Protein AF-A0A136KNV4-F1 (afdb_monomer)

Secondary structure (DSSP, 8-state):
--HHHHHHHS--SEE---IIIIIEEEE--TTTTTGGGHHHHHHH-HHHHHHHHTTSS-HHHHHHHHHHH-THHHHHHHHHHHHHHTT--EEEE-HHHHHHHHHHTTTSEEP---

Solvent-accessible surface area (backbone atoms only — not comparable to full-atom values): 6870 Å² total; per-residue (Å²): 133,54,73,68,63,47,42,72,79,52,78,66,66,65,52,82,69,52,58,68,77,54,40,28,38,73,46,60,70,68,88,54,65,55,67,90,48,41,71,64,48,46,71,76,44,48,65,58,54,48,36,41,76,71,64,76,42,53,72,67,57,44,52,50,58,49,28,74,77,37,69,71,45,49,59,51,49,51,56,49,49,54,57,57,58,69,58,55,80,50,64,50,68,34,58,69,54,49,50,48,48,70,75,40,54,88,79,36,49,70,65,79,89,128

Sequence (114 aa):
MNLEEYLQLHRKKFLIFDLDKTIVRLKLPWGEYLAPIEDTLNKIDPHILAARKQHFISLSEMQNKYCEKDATLVDFFKSYNNTFESQLQHYDVNTTILDFIKKRRNSYYFAVDI

pLDDT: mean 87.2, std 10.09, range [38.59, 97.44]

Radius of gyration: 19.71 Å; Cα contacts (8 Å, |Δi|>4): 80; chains: 1; bounding box: 40×28×50 Å

Structure (mmCIF, N/CA/C/O backbone):
data_AF-A0A136KNV4-F1
#
_entry.id   AF-A0A136KNV4-F1
#
loop_
_atom_site.group_PDB
_atom_site.id
_atom_site.type_symbol
_atom_site.label_atom_id
_atom_site.label_alt_id
_atom_site.label_comp_id
_atom_site.label_asym_id
_atom_site.label_entity_id
_atom_site.label_seq_id
_atom_site.pdbx_PDB_ins_code
_atom_site.Cartn_x
_atom_site.Cartn_y
_atom_site.Cartn_z
_atom_site.occupancy
_atom_site.B_iso_or_equiv
_atom_site.auth_seq_id
_atom_site.auth_comp_id
_atom_site.auth_asym_id
_atom_site.auth_atom_id
_atom_site.pdbx_PDB_model_num
ATOM 1 N N . MET A 1 1 ? -13.144 -17.748 18.211 1.00 70.56 1 MET A N 1
ATOM 2 C CA . MET A 1 1 ? -13.027 -16.852 19.372 1.00 70.56 1 MET A CA 1
ATOM 3 C C . MET A 1 1 ? -13.073 -15.417 18.876 1.00 70.56 1 MET A C 1
ATOM 5 O O . MET A 1 1 ? -12.234 -15.058 18.058 1.00 70.56 1 MET A O 1
ATOM 9 N N . ASN A 1 2 ? -14.073 -14.638 19.279 1.00 82.50 2 ASN A N 1
ATOM 10 C CA . ASN A 1 2 ? -14.176 -13.214 18.952 1.00 82.50 2 ASN A CA 1
ATOM 11 C C . ASN A 1 2 ? -13.411 -12.351 19.981 1.00 82.50 2 ASN A C 1
ATOM 13 O O . ASN A 1 2 ? -12.917 -12.857 20.990 1.00 82.50 2 ASN A O 1
ATOM 17 N N . LEU A 1 3 ? -13.289 -11.046 19.719 1.00 82.50 3 LEU A N 1
ATOM 18 C CA . LEU A 1 3 ? -12.551 -10.130 20.596 1.00 82.50 3 LEU A CA 1
ATOM 19 C C . LEU A 1 3 ? -13.115 -10.103 22.028 1.00 82.50 3 LEU A C 1
ATOM 21 O O . LEU A 1 3 ? -12.353 -10.034 22.987 1.00 82.50 3 LEU A O 1
ATOM 25 N N . GLU A 1 4 ? -14.436 -10.178 22.184 1.00 82.25 4 GLU A N 1
ATOM 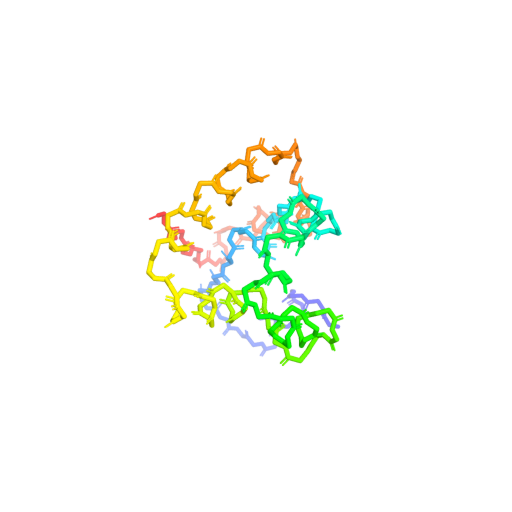26 C CA . GLU A 1 4 ? -15.089 -10.125 23.492 1.00 82.25 4 GLU A CA 1
ATOM 27 C C . GLU A 1 4 ? -14.810 -11.393 24.313 1.00 82.25 4 GLU A C 1
ATOM 29 O O . GLU A 1 4 ? -14.418 -11.294 25.475 1.00 82.25 4 GLU A O 1
ATOM 34 N N . GLU A 1 5 ? -14.904 -12.570 23.691 1.00 85.00 5 GLU A N 1
ATOM 35 C CA . GLU A 1 5 ? -14.544 -13.863 24.290 1.00 85.00 5 GLU A CA 1
ATOM 36 C C . GLU A 1 5 ? -13.070 -13.891 24.721 1.00 85.00 5 GLU A C 1
ATOM 38 O O . GLU A 1 5 ? -12.742 -14.337 25.821 1.00 85.00 5 GLU A O 1
ATOM 43 N N . TYR A 1 6 ? -12.172 -13.353 23.891 1.00 86.44 6 TYR A N 1
ATOM 44 C CA . TYR A 1 6 ? -10.750 -13.280 24.220 1.00 86.44 6 TYR A CA 1
ATOM 45 C C . TYR A 1 6 ? -10.476 -12.367 25.424 1.00 86.44 6 TYR A C 1
ATOM 47 O O . TYR A 1 6 ? -9.710 -12.726 26.320 1.00 86.44 6 TYR A O 1
ATOM 55 N N . LEU A 1 7 ? -11.121 -11.198 25.485 1.00 86.12 7 LEU A N 1
ATOM 56 C CA . LEU A 1 7 ? -10.924 -10.229 26.569 1.00 86.12 7 LEU A CA 1
ATOM 57 C C . LEU A 1 7 ? -11.522 -10.680 27.909 1.00 86.12 7 LEU A C 1
ATOM 59 O O . LEU A 1 7 ? -11.077 -10.204 28.958 1.00 86.12 7 LEU A O 1
ATOM 63 N N . GLN A 1 8 ? -12.489 -11.604 27.901 1.00 84.69 8 GLN A N 1
ATOM 64 C CA . GLN A 1 8 ? -12.986 -12.244 29.123 1.00 84.69 8 GLN A CA 1
ATOM 65 C C . GLN A 1 8 ? -11.917 -13.125 29.782 1.00 84.69 8 GLN A C 1
ATOM 67 O O . GLN A 1 8 ? -11.795 -13.116 31.008 1.00 84.69 8 GLN A O 1
ATOM 72 N N . LEU A 1 9 ? -11.118 -13.832 28.976 1.00 88.31 9 LEU A N 1
ATOM 73 C CA . LEU A 1 9 ? -10.027 -14.696 29.438 1.00 88.31 9 LEU A CA 1
ATOM 74 C C . LEU A 1 9 ? -8.732 -13.911 29.699 1.00 88.31 9 LEU A C 1
ATOM 76 O O . LEU A 1 9 ? -7.983 -14.222 30.624 1.00 88.31 9 LEU A O 1
ATOM 80 N N . HIS A 1 10 ? -8.486 -12.857 28.918 1.00 84.94 10 HIS A N 1
ATOM 81 C CA . HIS A 1 10 ? -7.267 -12.053 28.965 1.00 84.94 10 HIS A CA 1
ATOM 82 C C . HIS A 1 10 ? -7.593 -10.576 29.182 1.00 84.94 10 HIS A C 1
ATOM 84 O O . HIS A 1 10 ? -7.575 -9.762 28.256 1.00 84.94 10 HIS A O 1
ATOM 90 N N . ARG A 1 11 ? -7.874 -10.211 30.437 1.00 81.56 11 ARG A N 1
ATOM 91 C CA . ARG A 1 11 ? -8.247 -8.836 30.791 1.00 81.56 11 ARG A CA 1
ATOM 92 C C . ARG A 1 11 ? -7.132 -7.844 30.451 1.00 81.56 11 ARG A C 1
ATOM 94 O O . ARG A 1 11 ? -5.998 -7.967 30.912 1.00 81.56 11 ARG A O 1
ATOM 101 N N . LYS A 1 12 ? -7.486 -6.812 29.687 1.00 81.19 12 LYS A N 1
ATOM 102 C CA . LYS A 1 12 ? -6.630 -5.666 29.356 1.00 81.19 12 LYS A CA 1
ATOM 103 C C . LYS A 1 12 ? -7.341 -4.376 29.751 1.00 81.19 12 LYS A C 1
ATOM 105 O O . LYS A 1 12 ? -8.551 -4.272 29.595 1.00 81.19 12 LYS A O 1
ATOM 110 N N . LYS A 1 13 ? -6.589 -3.398 30.263 1.00 78.75 13 LYS A N 1
ATOM 111 C CA . LYS A 1 13 ? -7.109 -2.058 30.597 1.00 78.75 13 LYS A CA 1
ATOM 112 C C . LYS A 1 13 ? -7.154 -1.130 29.376 1.00 78.75 13 LYS A C 1
ATOM 114 O O . LYS A 1 13 ? -8.040 -0.284 29.285 1.00 78.75 13 LYS A O 1
ATOM 119 N N . PHE A 1 14 ? -6.204 -1.316 28.462 1.00 81.31 14 PHE A N 1
ATOM 120 C CA . PHE A 1 14 ? -6.021 -0.509 27.261 1.00 81.31 14 PHE A CA 1
ATOM 121 C C . PHE A 1 14 ? -6.191 -1.372 26.018 1.00 81.31 14 PHE A C 1
ATOM 123 O O . PHE A 1 14 ? -5.700 -2.504 25.984 1.00 81.31 14 PHE A O 1
ATOM 130 N N . LEU A 1 15 ? -6.865 -0.821 25.014 1.00 83.44 15 LEU A N 1
ATOM 131 C CA . LEU A 1 15 ? -6.997 -1.407 23.685 1.00 83.44 15 LEU A CA 1
ATOM 132 C C . LEU A 1 15 ? -6.526 -0.378 22.658 1.00 83.44 15 LEU A C 1
ATOM 134 O O . LEU A 1 15 ? -6.903 0.791 22.737 1.00 83.44 15 LEU A O 1
ATOM 138 N N . ILE A 1 16 ? -5.697 -0.829 21.721 1.00 82.62 16 ILE A N 1
ATOM 139 C CA . ILE A 1 16 ? -5.141 -0.009 20.645 1.00 82.62 16 ILE A CA 1
ATOM 140 C C . ILE A 1 16 ? -5.668 -0.586 19.337 1.00 82.62 16 ILE A C 1
ATOM 142 O O . ILE A 1 16 ? -5.549 -1.791 19.101 1.00 82.62 16 ILE A O 1
ATOM 146 N N . PHE A 1 17 ? -6.271 0.267 18.517 1.00 82.38 17 PHE A N 1
ATOM 147 C CA . PHE A 1 17 ? -6.786 -0.103 17.207 1.00 82.38 17 PHE A CA 1
ATOM 148 C C . PHE A 1 17 ? -6.167 0.804 16.158 1.00 82.38 17 PHE A C 1
ATOM 150 O O . PHE A 1 17 ? -6.285 2.022 16.251 1.00 82.38 17 PHE A O 1
ATOM 157 N N . ASP A 1 18 ? -5.541 0.196 15.157 1.00 79.31 18 ASP A N 1
ATOM 158 C CA . ASP A 1 18 ? -5.032 0.930 14.006 1.00 79.31 18 ASP A CA 1
ATOM 159 C C . ASP A 1 18 ? -6.212 1.402 13.141 1.00 79.31 18 ASP A C 1
ATOM 161 O O . ASP A 1 18 ? -7.091 0.597 12.804 1.00 79.31 18 ASP A O 1
ATOM 165 N N . LEU A 1 19 ? -6.261 2.690 12.802 1.00 77.00 19 LEU A N 1
ATOM 166 C CA . LEU A 1 19 ? -7.382 3.262 12.061 1.00 77.00 19 LEU A CA 1
ATOM 167 C C . LEU A 1 19 ? -7.492 2.605 10.683 1.00 77.00 19 LEU A C 1
ATOM 169 O O . LEU A 1 19 ? -8.554 2.085 10.357 1.00 77.00 19 LEU A O 1
ATOM 173 N N . ASP A 1 20 ? -6.399 2.569 9.922 1.00 68.81 20 ASP A N 1
ATOM 174 C CA . ASP A 1 20 ? -6.366 2.180 8.504 1.00 68.81 20 ASP A CA 1
ATOM 175 C C . ASP A 1 20 ? -6.307 0.660 8.253 1.00 68.81 20 ASP A C 1
ATOM 177 O O . ASP A 1 20 ? -6.492 0.205 7.118 1.00 68.81 20 ASP A O 1
ATOM 181 N N . LYS A 1 21 ? -6.067 -0.127 9.311 1.00 68.81 21 LYS A N 1
ATOM 182 C CA . LYS A 1 21 ? -6.027 -1.600 9.260 1.00 68.81 21 LYS A CA 1
ATOM 183 C C . LYS A 1 21 ? -7.107 -2.281 10.085 1.00 68.81 21 LYS A C 1
ATOM 185 O O . LYS A 1 21 ? -7.491 -3.403 9.757 1.00 68.81 21 LYS A O 1
ATOM 190 N N . THR A 1 22 ? -7.568 -1.657 11.170 1.00 77.38 22 THR A N 1
ATOM 191 C CA . THR A 1 22 ? -8.464 -2.313 12.137 1.00 77.38 22 THR A CA 1
ATOM 192 C C . THR A 1 22 ? -9.874 -1.743 12.111 1.00 77.38 22 THR A C 1
ATOM 194 O O . THR A 1 22 ? -10.837 -2.511 12.173 1.00 77.38 22 THR A O 1
ATOM 197 N N . ILE A 1 23 ? -10.009 -0.417 12.020 1.00 82.81 23 ILE A N 1
ATOM 198 C CA . 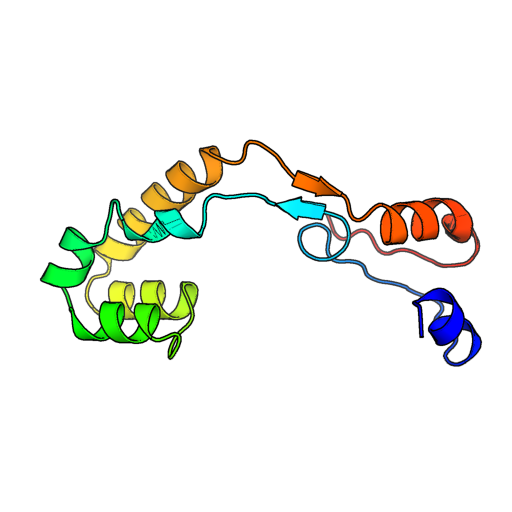ILE A 1 23 ? -11.310 0.269 12.077 1.00 82.81 23 ILE A CA 1
ATOM 199 C C . ILE A 1 23 ? -11.876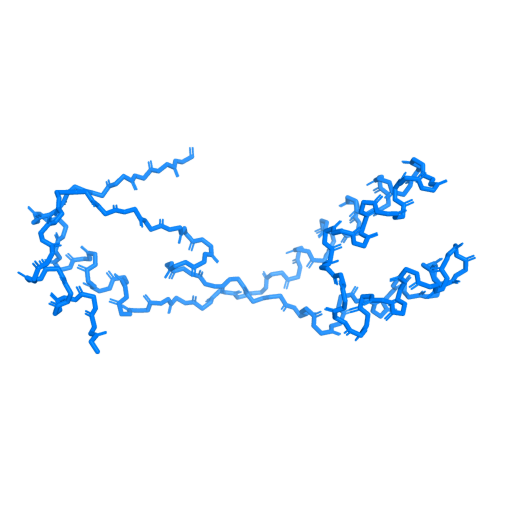 0.484 10.676 1.00 82.81 23 ILE A C 1
ATOM 201 O O . ILE A 1 23 ? -13.056 0.226 10.437 1.00 82.81 23 ILE A O 1
ATOM 205 N N . VAL A 1 24 ? -11.040 0.936 9.749 1.00 85.69 24 VAL A N 1
ATOM 206 C CA . VAL A 1 24 ? -11.376 1.089 8.340 1.00 85.69 24 VAL A CA 1
ATOM 207 C C . VAL A 1 24 ? -10.365 0.336 7.493 1.00 85.69 24 VAL A C 1
ATOM 209 O O . VAL A 1 24 ? -9.244 0.091 7.916 1.00 85.69 24 VAL A O 1
ATOM 212 N N . ARG A 1 25 ? -10.768 -0.038 6.285 1.00 82.56 25 ARG A N 1
ATOM 213 C CA . ARG A 1 25 ? -9.886 -0.545 5.243 1.00 82.56 25 ARG A CA 1
ATOM 214 C C . ARG A 1 25 ? -10.015 0.374 4.045 1.00 82.56 25 ARG A C 1
ATOM 216 O O . ARG A 1 25 ? -11.081 0.457 3.437 1.00 82.56 25 ARG A O 1
ATOM 223 N N . LEU A 1 26 ? -8.928 1.051 3.701 1.00 82.19 26 LEU A N 1
ATOM 224 C CA . LEU A 1 26 ? -8.879 1.894 2.512 1.00 82.19 26 LEU A CA 1
ATOM 225 C C . LEU A 1 26 ? -9.007 1.018 1.256 1.00 82.19 26 LEU A C 1
ATOM 227 O O . LEU A 1 26 ?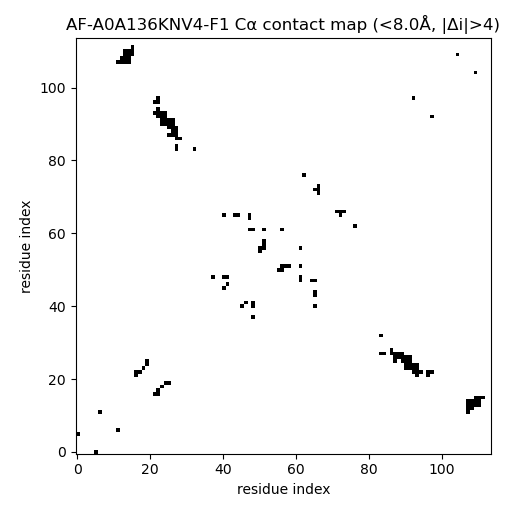 -8.273 0.035 1.095 1.00 82.19 26 LEU A O 1
ATOM 231 N N . LYS A 1 27 ? -9.956 1.349 0.373 1.00 83.12 27 LYS A N 1
ATOM 232 C CA . LYS A 1 27 ? -10.131 0.670 -0.914 1.00 83.12 27 LYS A CA 1
ATOM 233 C C . LYS A 1 27 ? -9.447 1.477 -2.003 1.00 83.12 27 LYS A C 1
ATOM 235 O O . LYS A 1 27 ? -9.991 2.453 -2.510 1.00 83.12 27 LYS A O 1
ATOM 240 N N . LEU A 1 28 ? -8.265 1.009 -2.372 1.00 86.56 28 LEU A N 1
ATOM 241 C CA . LEU A 1 28 ? -7.563 1.435 -3.573 1.00 86.56 28 LEU A CA 1
ATOM 242 C C . LEU A 1 28 ? -7.530 0.278 -4.579 1.00 86.56 28 LEU A C 1
ATOM 244 O O . LEU A 1 28 ? -7.534 -0.890 -4.159 1.00 86.56 28 LEU A O 1
ATOM 248 N N . PRO A 1 29 ? -7.484 0.567 -5.890 1.00 87.81 29 PRO A N 1
ATOM 249 C CA . PRO A 1 29 ? -7.400 -0.444 -6.940 1.00 87.81 29 PRO A CA 1
ATOM 250 C C . PRO A 1 29 ? -5.983 -1.038 -7.009 1.00 87.81 29 PRO A C 1
ATOM 252 O O . PRO A 1 29 ? -5.270 -0.923 -7.999 1.00 87.81 29 PRO A O 1
ATOM 255 N N . TRP A 1 30 ? -5.541 -1.696 -5.933 1.00 86.75 30 TRP A N 1
ATOM 256 C CA . TRP A 1 30 ? -4.181 -2.233 -5.791 1.00 86.75 30 TRP A CA 1
ATOM 257 C C . TRP A 1 30 ? -3.791 -3.233 -6.888 1.00 86.75 30 TRP A C 1
ATOM 259 O O . TRP A 1 30 ? -2.604 -3.401 -7.157 1.00 86.75 30 TRP A O 1
ATOM 269 N N . GLY A 1 31 ? -4.771 -3.882 -7.528 1.00 86.50 31 GLY A N 1
ATOM 270 C CA . GLY A 1 31 ? -4.542 -4.753 -8.684 1.00 86.50 31 GLY A CA 1
ATOM 271 C C . GLY A 1 31 ? -4.049 -4.004 -9.927 1.00 86.50 31 GLY A C 1
ATOM 272 O O . GLY A 1 31 ? -3.336 -4.580 -10.740 1.00 86.50 31 GLY A O 1
ATOM 273 N N . GLU A 1 32 ? -4.364 -2.715 -10.037 1.00 88.75 32 GLU A N 1
ATOM 274 C CA . GLU A 1 32 ? -3.987 -1.851 -11.160 1.00 88.75 32 GLU A CA 1
ATOM 275 C C . GLU A 1 32 ? -2.743 -1.012 -10.851 1.00 88.75 32 GLU A C 1
ATOM 277 O O . GLU A 1 32 ? -2.189 -0.380 -11.743 1.00 88.75 32 GLU A O 1
ATOM 282 N N . TYR A 1 33 ? -2.249 -1.050 -9.608 1.00 92.81 33 TYR A N 1
ATOM 283 C CA . TYR A 1 33 ? -1.146 -0.205 -9.147 1.00 92.81 33 TYR A CA 1
ATOM 284 C C . TYR A 1 33 ? 0.109 -0.301 -10.031 1.00 92.81 33 TYR A C 1
ATOM 286 O O . TYR A 1 33 ? 0.796 0.695 -10.219 1.00 92.81 33 TYR A O 1
ATOM 294 N N . LEU A 1 34 ? 0.461 -1.481 -10.553 1.00 93.94 34 LEU A N 1
ATOM 295 C CA . LEU A 1 34 ? 1.695 -1.637 -11.335 1.00 93.94 34 LEU A CA 1
ATOM 296 C C . LEU A 1 34 ? 1.524 -1.299 -12.818 1.00 93.94 34 LEU A C 1
ATOM 298 O O . LEU A 1 34 ? 2.507 -0.913 -13.443 1.00 93.94 34 LEU A O 1
ATOM 302 N N . ALA A 1 35 ? 0.317 -1.420 -13.377 1.00 93.38 35 ALA A N 1
ATOM 303 C CA . ALA A 1 35 ? 0.110 -1.359 -14.825 1.00 93.38 35 ALA A CA 1
ATOM 304 C C . ALA A 1 35 ? 0.611 -0.047 -15.475 1.00 93.38 35 ALA A C 1
ATOM 306 O O . ALA A 1 35 ? 1.296 -0.134 -16.492 1.00 93.38 35 ALA A O 1
ATOM 307 N N . PRO A 1 36 ? 0.385 1.153 -14.897 1.00 93.50 36 PRO A N 1
ATOM 308 C CA . PRO A 1 36 ? 0.833 2.412 -15.503 1.00 93.50 36 PRO A CA 1
ATOM 309 C C . PRO A 1 36 ? 2.350 2.626 -15.491 1.00 93.50 36 PRO A C 1
ATOM 311 O O . PRO A 1 36 ? 2.866 3.428 -16.264 1.00 93.50 36 PRO A O 1
ATOM 314 N N . ILE A 1 37 ? 3.065 1.953 -14.587 1.00 94.75 37 ILE A N 1
ATOM 315 C CA . ILE A 1 37 ? 4.505 2.158 -14.369 1.00 94.75 37 ILE A CA 1
ATOM 316 C C . ILE A 1 37 ? 5.341 0.953 -14.796 1.00 94.75 37 ILE A C 1
ATOM 318 O O . ILE A 1 37 ? 6.567 1.001 -14.721 1.00 94.75 37 ILE A O 1
ATOM 322 N N . GLU A 1 38 ? 4.694 -0.121 -15.248 1.00 94.94 38 GLU A N 1
ATOM 323 C CA . GLU A 1 38 ? 5.335 -1.403 -15.510 1.00 94.94 38 GLU A CA 1
ATOM 324 C C . GLU A 1 38 ? 6.474 -1.276 -16.521 1.00 94.94 38 GLU A C 1
ATOM 326 O O . GLU A 1 38 ? 7.596 -1.682 -16.228 1.00 94.94 38 GLU A O 1
ATOM 331 N N . ASP A 1 39 ? 6.217 -0.643 -17.666 1.00 94.94 39 ASP A N 1
ATOM 332 C CA . ASP A 1 39 ? 7.210 -0.470 -18.729 1.00 94.94 39 ASP A CA 1
ATOM 333 C C . ASP A 1 39 ? 8.428 0.333 -18.264 1.00 94.94 39 ASP A C 1
ATOM 335 O O . ASP A 1 39 ? 9.562 0.028 -18.638 1.00 94.94 39 ASP A O 1
ATOM 339 N N . THR A 1 40 ? 8.207 1.357 -17.436 1.00 93.44 40 THR A N 1
ATOM 340 C CA . THR A 1 40 ? 9.278 2.179 -16.861 1.00 93.44 40 THR A CA 1
ATOM 341 C C . THR A 1 40 ? 10.151 1.340 -15.935 1.00 93.44 40 THR A C 1
ATOM 343 O O . THR A 1 40 ? 11.371 1.322 -16.085 1.00 93.44 40 THR A O 1
ATOM 346 N N . LEU A 1 41 ? 9.534 0.593 -15.017 1.00 94.88 41 LEU A N 1
ATOM 347 C CA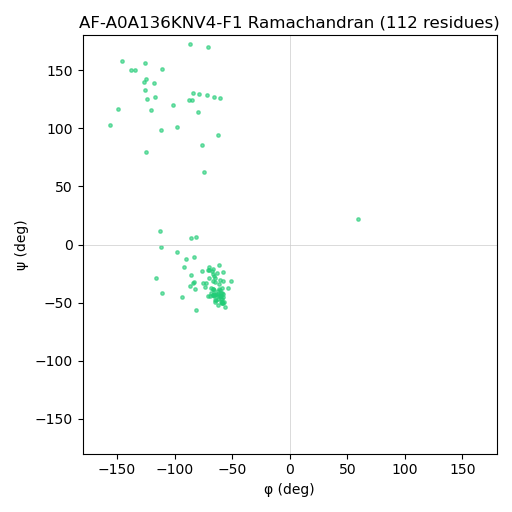 . LEU A 1 41 ? 10.247 -0.251 -14.057 1.00 94.88 41 LEU A CA 1
ATOM 348 C C . LEU A 1 41 ? 10.985 -1.411 -14.738 1.00 94.88 41 LEU A C 1
ATOM 350 O O . LEU A 1 41 ? 12.124 -1.721 -14.384 1.00 94.88 41 LEU A O 1
ATOM 354 N N . ASN A 1 42 ? 10.366 -2.009 -15.756 1.00 95.06 42 ASN A N 1
ATOM 355 C CA . ASN A 1 42 ? 10.929 -3.121 -16.514 1.00 95.06 42 ASN A CA 1
ATOM 356 C C . ASN A 1 42 ? 12.171 -2.709 -17.325 1.00 95.06 42 ASN A C 1
ATOM 358 O O . ASN A 1 42 ? 13.082 -3.515 -17.498 1.00 95.06 42 ASN A O 1
ATOM 362 N N . LYS A 1 43 ? 12.240 -1.451 -17.787 1.00 94.94 43 LYS A N 1
ATOM 363 C CA . LYS A 1 43 ? 13.431 -0.888 -18.454 1.00 94.94 43 LYS A CA 1
ATOM 364 C C . LYS A 1 43 ? 14.607 -0.666 -17.504 1.00 94.94 43 LYS A C 1
ATOM 366 O O . LYS A 1 43 ? 15.747 -0.704 -17.956 1.00 94.94 43 LYS A O 1
ATOM 371 N N . ILE A 1 44 ? 14.338 -0.409 -16.224 1.00 94.69 44 ILE A N 1
ATOM 372 C CA . ILE A 1 44 ? 15.374 -0.145 -15.216 1.00 94.69 44 ILE A CA 1
ATOM 373 C C . ILE A 1 44 ? 15.960 -1.461 -14.706 1.00 94.69 44 ILE A C 1
ATOM 375 O O . ILE A 1 44 ? 17.168 -1.674 -14.770 1.00 94.69 44 ILE A O 1
ATOM 379 N N . ASP A 1 45 ? 15.105 -2.346 -14.191 1.00 95.62 45 ASP A N 1
ATOM 380 C CA . ASP A 1 45 ? 15.519 -3.661 -13.705 1.00 95.62 45 ASP A CA 1
ATOM 381 C C . ASP A 1 45 ? 14.318 -4.626 -13.738 1.00 95.62 45 ASP A C 1
ATOM 383 O O . ASP A 1 45 ? 13.445 -4.562 -12.862 1.00 95.62 45 ASP A O 1
ATOM 387 N N . PRO A 1 46 ? 14.238 -5.529 -14.730 1.00 96.19 46 PRO A N 1
ATOM 388 C CA . PRO A 1 46 ? 13.115 -6.455 -14.869 1.00 96.19 46 PRO A CA 1
ATOM 389 C C . PRO A 1 46 ? 13.062 -7.499 -13.741 1.00 96.19 46 PRO A C 1
ATOM 391 O O . PRO A 1 46 ? 11.993 -8.040 -13.446 1.00 96.19 46 PRO A O 1
ATOM 394 N N . HIS A 1 47 ? 14.185 -7.788 -13.073 1.00 97.44 47 HIS A N 1
ATOM 395 C CA . HIS A 1 47 ? 14.235 -8.806 -12.022 1.00 97.44 47 HIS A CA 1
ATOM 396 C C . HIS A 1 47 ? 13.549 -8.339 -10.738 1.00 97.44 47 HIS A C 1
ATOM 398 O O . HIS A 1 47 ? 12.873 -9.134 -10.081 1.00 97.44 47 HIS A O 1
ATOM 404 N N . ILE A 1 48 ? 13.672 -7.052 -10.394 1.00 96.38 48 ILE A N 1
ATOM 405 C CA . ILE A 1 48 ? 12.980 -6.467 -9.236 1.00 96.38 48 ILE A CA 1
ATOM 406 C C . ILE A 1 48 ? 11.459 -6.550 -9.436 1.00 96.38 48 ILE A C 1
ATOM 408 O O . ILE A 1 48 ? 10.737 -7.018 -8.550 1.00 96.38 48 ILE A O 1
ATOM 412 N N . LEU A 1 49 ? 10.973 -6.165 -10.620 1.00 95.75 49 LEU A N 1
ATOM 413 C CA . LEU A 1 49 ? 9.555 -6.244 -10.969 1.00 95.75 49 LEU A CA 1
ATOM 414 C C . LEU A 1 49 ? 9.043 -7.692 -10.957 1.00 95.75 49 LEU A C 1
ATOM 416 O O . LEU A 1 49 ? 7.981 -7.965 -10.391 1.00 95.75 49 LEU A O 1
ATOM 420 N N . ALA A 1 50 ? 9.799 -8.633 -11.531 1.00 96.56 50 ALA A N 1
ATOM 421 C CA . ALA A 1 50 ? 9.446 -10.052 -11.520 1.00 96.56 50 ALA A CA 1
ATOM 422 C C . ALA A 1 50 ? 9.324 -10.602 -10.089 1.00 96.56 50 ALA A C 1
ATOM 424 O O . ALA A 1 50 ? 8.332 -11.261 -9.770 1.00 96.56 50 ALA A O 1
ATOM 425 N N . ALA A 1 51 ? 10.266 -10.261 -9.200 1.00 96.88 51 ALA A N 1
ATOM 426 C CA . ALA A 1 51 ? 10.218 -10.659 -7.794 1.00 96.88 51 ALA A CA 1
ATOM 427 C C . ALA A 1 51 ? 8.965 -10.122 -7.080 1.00 96.88 51 ALA A C 1
ATOM 429 O O . ALA A 1 51 ? 8.341 -10.842 -6.297 1.00 96.88 51 ALA A O 1
ATOM 430 N N . ARG A 1 52 ? 8.543 -8.884 -7.380 1.00 94.81 52 ARG A N 1
ATOM 431 C CA . ARG A 1 52 ? 7.294 -8.319 -6.845 1.00 94.81 52 ARG A CA 1
ATOM 432 C C . ARG A 1 52 ? 6.057 -9.041 -7.378 1.00 94.81 52 ARG A C 1
ATOM 434 O O . ARG A 1 52 ? 5.134 -9.300 -6.601 1.00 94.81 52 ARG A O 1
ATOM 441 N N . LYS A 1 53 ? 6.011 -9.349 -8.678 1.00 93.19 53 LYS A N 1
ATOM 442 C CA . LYS A 1 53 ? 4.892 -10.075 -9.310 1.00 93.19 53 LYS A CA 1
ATOM 443 C C . LYS A 1 53 ? 4.756 -11.504 -8.782 1.00 93.19 53 LYS A C 1
ATOM 445 O O . LYS A 1 53 ? 3.646 -12.002 -8.658 1.00 93.19 53 LYS A O 1
ATOM 450 N N . GLN A 1 54 ? 5.873 -12.128 -8.418 1.00 95.56 54 GLN A N 1
ATOM 451 C CA . GLN A 1 54 ? 5.925 -13.454 -7.796 1.00 95.56 54 GLN A CA 1
ATOM 452 C C . GLN A 1 54 ? 5.755 -13.413 -6.266 1.00 95.56 54 GLN A C 1
ATOM 454 O O . GLN A 1 54 ? 5.865 -14.445 -5.613 1.00 95.56 54 GLN A O 1
ATOM 459 N N . HIS A 1 55 ? 5.467 -12.240 -5.689 1.00 93.88 55 HIS A N 1
ATOM 460 C CA . HIS A 1 55 ? 5.273 -12.030 -4.250 1.00 93.88 55 HIS A CA 1
ATOM 461 C C . HIS A 1 55 ? 6.482 -12.397 -3.369 1.00 93.88 55 HIS A C 1
ATOM 463 O O . HIS A 1 55 ? 6.326 -12.602 -2.168 1.00 93.88 55 HIS A O 1
ATOM 469 N N . PHE A 1 56 ? 7.692 -12.431 -3.935 1.00 96.56 56 PHE A N 1
ATOM 470 C CA . PHE A 1 56 ? 8.927 -12.633 -3.169 1.00 96.56 56 PHE A CA 1
ATOM 471 C C . PHE A 1 56 ? 9.365 -11.388 -2.400 1.00 96.56 56 PHE A C 1
ATOM 473 O O . PHE A 1 56 ? 10.110 -11.501 -1.432 1.00 96.56 56 PHE A O 1
ATOM 480 N N . ILE A 1 57 ? 8.918 -10.211 -2.840 1.00 96.75 57 ILE A N 1
ATOM 481 C CA . ILE A 1 57 ? 9.125 -8.938 -2.150 1.00 96.75 57 ILE A CA 1
ATOM 482 C C . ILE A 1 57 ? 7.820 -8.144 -2.100 1.00 96.75 57 ILE A C 1
ATOM 484 O O . ILE A 1 57 ? 6.967 -8.242 -2.990 1.00 96.75 57 ILE A O 1
ATOM 488 N N . SER A 1 58 ? 7.678 -7.340 -1.055 1.00 95.00 58 SER A N 1
ATOM 489 C CA . SER A 1 58 ? 6.583 -6.392 -0.870 1.00 95.00 58 SER A CA 1
ATOM 490 C C . SER A 1 58 ? 6.683 -5.194 -1.825 1.00 95.00 58 SER A C 1
ATOM 492 O O . SER A 1 58 ? 7.682 -4.984 -2.516 1.00 95.00 58 SER A O 1
ATOM 494 N N . LEU A 1 59 ? 5.617 -4.386 -1.882 1.00 92.88 59 LEU A N 1
ATOM 495 C CA . LEU A 1 59 ? 5.597 -3.172 -2.701 1.00 92.88 59 LEU A CA 1
ATOM 496 C C . LEU A 1 59 ? 6.626 -2.132 -2.226 1.00 92.88 59 LEU A C 1
ATOM 498 O O . LEU A 1 59 ? 7.314 -1.543 -3.056 1.00 92.88 59 LEU A O 1
ATOM 502 N N . SER A 1 60 ? 6.750 -1.930 -0.914 1.00 93.75 60 SER A N 1
ATOM 503 C CA . SER A 1 60 ? 7.717 -0.993 -0.337 1.00 93.75 60 SER A CA 1
ATOM 504 C C . SER A 1 60 ? 9.155 -1.446 -0.583 1.00 93.75 60 SER A C 1
ATOM 506 O O . SER A 1 60 ? 9.991 -0.644 -0.986 1.00 93.75 60 SER A O 1
ATOM 508 N N . GLU A 1 61 ? 9.445 -2.742 -0.432 1.00 96.81 61 GLU A N 1
ATOM 509 C CA . GLU A 1 61 ? 10.764 -3.294 -0.766 1.00 96.81 61 GLU A CA 1
ATOM 510 C C . GLU A 1 61 ? 11.096 -3.126 -2.250 1.00 96.81 61 GLU A C 1
ATOM 512 O O . GLU A 1 61 ? 12.228 -2.791 -2.585 1.00 96.81 61 GLU A O 1
ATOM 517 N N . MET A 1 62 ? 10.123 -3.320 -3.146 1.00 97.06 62 MET A N 1
ATOM 518 C CA . MET A 1 62 ? 10.306 -3.065 -4.577 1.00 97.06 62 MET A CA 1
ATOM 519 C C . MET A 1 62 ? 10.679 -1.597 -4.838 1.00 97.06 62 MET A C 1
ATOM 521 O O . MET A 1 62 ? 11.659 -1.342 -5.533 1.00 97.06 62 MET A O 1
ATOM 525 N N . GLN A 1 63 ? 9.929 -0.644 -4.271 1.00 96.50 63 GLN A N 1
ATOM 526 C CA . GLN A 1 63 ? 10.212 0.790 -4.411 1.00 96.50 63 GLN A CA 1
ATOM 527 C C . GLN A 1 63 ? 11.612 1.133 -3.886 1.00 96.50 63 GLN A C 1
ATOM 529 O O . GLN A 1 63 ? 12.382 1.772 -4.597 1.00 96.50 63 GLN A O 1
ATOM 534 N N . ASN A 1 64 ? 11.978 0.638 -2.700 1.00 96.50 64 ASN A N 1
ATOM 535 C CA . ASN A 1 64 ? 13.300 0.861 -2.112 1.00 96.50 64 ASN A CA 1
ATOM 536 C C . ASN A 1 64 ? 14.423 0.331 -3.009 1.00 96.50 64 ASN A C 1
ATOM 538 O O . ASN A 1 64 ? 15.361 1.066 -3.300 1.00 96.50 64 ASN A O 1
ATOM 542 N N . LYS A 1 65 ? 14.295 -0.901 -3.523 1.00 97.12 65 LYS A N 1
ATOM 543 C CA . LYS A 1 65 ? 15.292 -1.487 -4.432 1.00 97.12 65 LYS A CA 1
ATOM 544 C C . LYS A 1 65 ? 15.453 -0.694 -5.728 1.00 97.12 65 LYS A C 1
ATOM 546 O O . LYS A 1 65 ? 1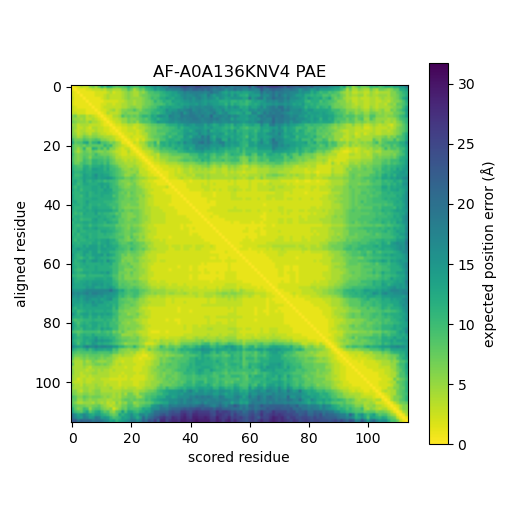6.554 -0.628 -6.258 1.00 97.12 65 LYS A O 1
ATOM 551 N N . TYR A 1 66 ? 14.383 -0.096 -6.252 1.00 96.88 66 TYR A N 1
ATOM 552 C CA . TYR A 1 66 ? 14.488 0.810 -7.397 1.00 96.88 66 TYR A CA 1
ATOM 553 C C . TYR A 1 66 ? 15.163 2.134 -7.010 1.00 96.88 66 TYR A C 1
ATOM 555 O O . TYR A 1 66 ? 16.077 2.565 -7.705 1.00 96.88 66 TYR A O 1
ATOM 563 N N . CYS A 1 67 ? 14.798 2.741 -5.881 1.00 95.81 67 CYS A N 1
ATOM 564 C CA . CYS A 1 67 ? 15.432 3.968 -5.384 1.00 95.81 67 CYS A CA 1
ATOM 565 C C . CYS A 1 67 ? 16.935 3.803 -5.090 1.00 95.81 67 CYS A C 1
ATOM 567 O O . CYS A 1 67 ? 17.696 4.752 -5.242 1.00 95.81 67 CYS A O 1
ATOM 569 N N . GLU A 1 68 ? 17.377 2.604 -4.698 1.00 95.56 68 GLU A N 1
ATOM 570 C CA . GLU A 1 68 ? 18.800 2.265 -4.549 1.00 95.56 68 GLU A CA 1
ATOM 571 C C . GLU A 1 68 ? 19.558 2.273 -5.888 1.00 95.56 68 GLU A C 1
ATOM 573 O O . GLU A 1 68 ? 20.767 2.502 -5.908 1.00 95.56 68 GLU A O 1
ATOM 578 N N . LYS A 1 69 ? 18.868 2.023 -7.010 1.00 93.12 69 LYS A N 1
ATOM 579 C CA . LYS A 1 69 ? 19.455 2.051 -8.360 1.00 93.12 69 LYS A CA 1
ATOM 580 C C . LYS A 1 69 ? 19.543 3.468 -8.910 1.00 93.12 69 LYS A C 1
ATOM 582 O O . LYS A 1 69 ? 20.512 3.794 -9.589 1.00 93.12 69 LYS A O 1
ATOM 587 N N . ASP A 1 70 ? 18.526 4.281 -8.641 1.00 91.31 70 ASP A N 1
ATOM 588 C CA . ASP A 1 70 ? 18.436 5.657 -9.111 1.00 91.31 70 ASP A CA 1
ATOM 589 C C . ASP A 1 70 ? 17.658 6.509 -8.101 1.00 91.31 70 ASP A C 1
ATOM 591 O O . ASP A 1 70 ? 16.461 6.316 -7.874 1.00 91.31 70 ASP A O 1
ATOM 595 N N . ALA A 1 71 ? 18.343 7.493 -7.517 1.00 90.31 71 ALA A N 1
ATOM 596 C CA . ALA A 1 71 ? 17.767 8.388 -6.522 1.00 90.31 71 ALA A CA 1
ATOM 597 C C . ALA A 1 71 ? 16.608 9.238 -7.075 1.00 90.31 71 ALA A C 1
ATOM 599 O O . ALA A 1 71 ? 15.734 9.641 -6.307 1.00 90.31 71 ALA A O 1
ATOM 600 N N . THR A 1 72 ? 16.550 9.482 -8.390 1.00 92.62 72 THR A N 1
ATOM 601 C CA . THR A 1 72 ? 15.436 10.217 -9.016 1.00 92.62 72 THR A CA 1
ATOM 602 C C . THR A 1 72 ?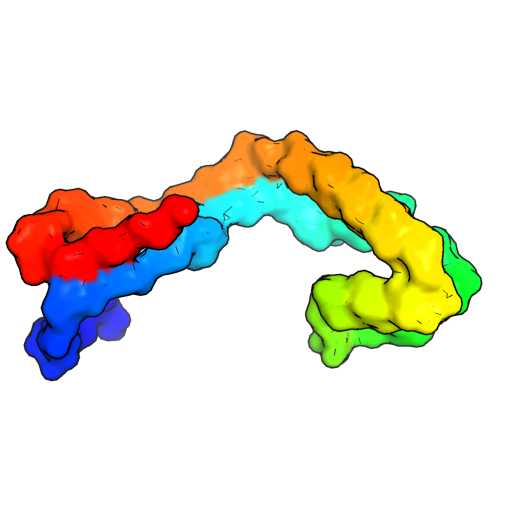 14.114 9.448 -8.932 1.00 92.62 72 THR A C 1
ATOM 604 O O . THR A 1 72 ? 13.037 10.051 -8.951 1.00 92.62 72 THR A O 1
ATOM 607 N N . LEU A 1 73 ? 14.173 8.124 -8.736 1.00 93.81 73 LEU A N 1
ATOM 608 C CA . LEU A 1 73 ? 12.985 7.287 -8.583 1.00 93.81 73 LEU A CA 1
ATOM 609 C C . LEU A 1 73 ? 12.257 7.524 -7.260 1.00 93.81 73 LEU A C 1
ATOM 611 O O . LEU A 1 73 ? 11.065 7.234 -7.170 1.00 93.81 73 LEU A O 1
ATOM 615 N N . VAL A 1 74 ? 12.921 8.114 -6.261 1.00 94.25 74 VAL A N 1
ATOM 616 C CA . VAL A 1 74 ? 12.272 8.516 -5.007 1.00 94.25 74 VAL A CA 1
ATOM 617 C C . VAL A 1 74 ? 11.134 9.494 -5.293 1.00 94.25 74 VAL A C 1
ATOM 619 O O . VAL A 1 74 ? 10.012 9.298 -4.823 1.00 94.25 74 VAL A O 1
ATOM 622 N N . ASP A 1 75 ? 11.400 10.531 -6.086 1.00 94.94 75 ASP A N 1
ATOM 623 C CA . ASP A 1 75 ? 10.402 11.557 -6.388 1.00 94.94 75 ASP A CA 1
ATOM 624 C C . ASP A 1 75 ? 9.363 11.059 -7.398 1.00 94.94 75 ASP A C 1
ATOM 626 O O . ASP A 1 75 ? 8.177 11.375 -7.262 1.00 94.94 75 ASP A O 1
ATOM 630 N N . PHE A 1 76 ? 9.770 10.193 -8.334 1.00 95.38 76 PHE A N 1
ATOM 631 C CA . PHE A 1 76 ? 8.845 9.469 -9.208 1.00 95.38 76 PHE A CA 1
ATOM 632 C C . PHE A 1 76 ? 7.813 8.668 -8.402 1.00 95.38 76 PHE A C 1
ATOM 634 O O . PHE A 1 76 ? 6.611 8.855 -8.592 1.00 95.38 76 PHE A O 1
ATOM 641 N N . PHE A 1 77 ? 8.254 7.817 -7.467 1.00 96.19 77 PHE A N 1
ATOM 642 C CA . PHE A 1 77 ? 7.337 7.006 -6.665 1.00 96.19 77 PHE A CA 1
ATOM 643 C C . PHE A 1 77 ? 6.477 7.853 -5.737 1.00 96.19 77 PHE A C 1
ATOM 645 O O . PHE A 1 77 ? 5.296 7.559 -5.604 1.00 96.19 77 PHE A O 1
ATOM 652 N N . LYS A 1 78 ? 7.012 8.919 -5.130 1.00 94.56 78 LYS A N 1
ATOM 653 C CA . LYS A 1 78 ? 6.194 9.841 -4.325 1.00 94.56 78 LYS A CA 1
ATOM 654 C C . LYS A 1 78 ? 5.068 10.460 -5.152 1.00 94.56 78 LYS A C 1
ATOM 656 O O . LYS A 1 78 ? 3.913 10.427 -4.738 1.00 94.56 78 LYS A O 1
ATOM 661 N N . SER A 1 79 ? 5.394 11.005 -6.324 1.00 95.25 79 SER A N 1
ATOM 662 C CA . SER A 1 79 ? 4.402 11.619 -7.212 1.00 95.25 79 SER A CA 1
ATOM 663 C C . SER A 1 79 ? 3.363 10.600 -7.690 1.00 95.25 79 SER A C 1
ATOM 665 O O . SER A 1 79 ? 2.157 10.873 -7.666 1.00 95.25 79 SER A O 1
ATOM 667 N N . TYR A 1 80 ? 3.820 9.400 -8.052 1.00 95.62 80 TYR A N 1
ATOM 668 C CA . TYR A 1 80 ? 2.948 8.313 -8.467 1.00 95.62 80 TYR A CA 1
ATOM 669 C C . TYR A 1 80 ? 2.018 7.849 -7.341 1.00 95.62 80 TYR A C 1
ATOM 671 O O . TYR A 1 80 ? 0.811 7.766 -7.553 1.00 95.62 80 TYR A O 1
ATOM 679 N N . ASN A 1 81 ? 2.550 7.616 -6.139 1.00 94.25 81 ASN A N 1
ATOM 680 C CA . ASN A 1 81 ? 1.771 7.190 -4.976 1.00 94.25 81 ASN A CA 1
ATOM 681 C C . ASN A 1 81 ? 0.708 8.227 -4.622 1.00 94.25 81 ASN A C 1
ATOM 683 O O . ASN A 1 81 ? -0.445 7.854 -4.465 1.00 94.25 81 ASN A O 1
ATOM 687 N N . ASN A 1 82 ? 1.044 9.520 -4.611 1.00 92.69 82 ASN A N 1
ATOM 688 C CA . ASN A 1 82 ? 0.062 10.582 -4.366 1.00 92.69 82 ASN A CA 1
ATOM 689 C C . ASN A 1 82 ? -1.072 10.562 -5.405 1.00 92.69 82 ASN A C 1
ATOM 691 O O . ASN A 1 82 ? -2.245 10.723 -5.071 1.00 92.69 82 ASN A O 1
ATOM 695 N N . THR A 1 83 ? -0.729 10.340 -6.677 1.00 92.88 83 THR A N 1
ATOM 696 C CA . THR A 1 83 ? -1.716 10.240 -7.761 1.00 92.88 83 THR A CA 1
ATOM 697 C C . THR A 1 83 ? -2.591 9.000 -7.595 1.00 92.88 83 THR A C 1
ATOM 699 O O . THR A 1 83 ? -3.809 9.075 -7.748 1.00 92.88 83 THR A O 1
ATOM 702 N N . PHE A 1 84 ? -1.997 7.860 -7.252 1.00 91.75 84 PHE A N 1
ATOM 703 C CA . PHE A 1 84 ? -2.718 6.616 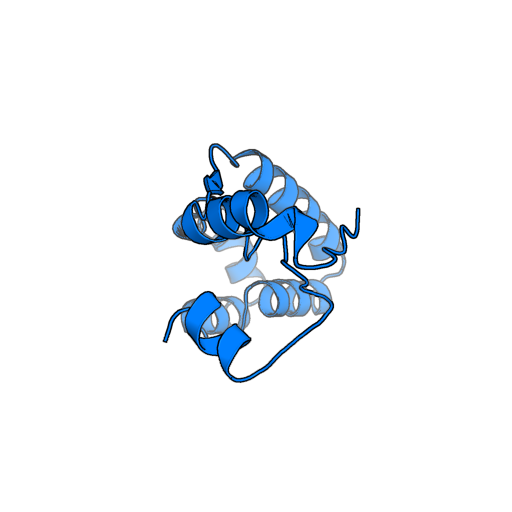-7.015 1.00 91.75 84 PHE A CA 1
ATOM 704 C C . PHE A 1 84 ? -3.633 6.715 -5.786 1.00 91.75 84 PHE A C 1
ATOM 706 O O . PHE A 1 84 ? -4.802 6.350 -5.856 1.00 91.75 84 PHE A O 1
ATOM 713 N N . GLU A 1 85 ? -3.143 7.281 -4.685 1.00 89.94 85 GLU A N 1
ATOM 714 C CA . GLU A 1 85 ? -3.902 7.498 -3.451 1.00 89.94 85 GLU A CA 1
ATOM 715 C C . GLU A 1 85 ? -5.053 8.491 -3.639 1.00 89.94 85 GLU A C 1
ATOM 717 O O . GLU A 1 85 ? -6.092 8.343 -3.000 1.00 89.94 85 GLU A O 1
ATOM 722 N N . SER A 1 86 ? -4.942 9.443 -4.573 1.00 88.31 86 SER A N 1
ATOM 723 C CA . SER A 1 86 ? -6.065 10.322 -4.937 1.00 88.31 86 SER A CA 1
ATOM 724 C C . SER A 1 86 ? -7.274 9.566 -5.512 1.00 88.31 86 SER A C 1
ATOM 726 O O . SER A 1 86 ? -8.389 10.084 -5.502 1.00 88.31 86 SER A O 1
ATOM 728 N N . GLN A 1 87 ? -7.080 8.320 -5.960 1.00 86.25 87 GLN A N 1
ATOM 729 C CA . GLN A 1 87 ? -8.152 7.431 -6.416 1.00 86.25 87 GLN A CA 1
ATOM 730 C C . GLN A 1 87 ? -8.876 6.735 -5.257 1.00 86.25 87 GLN A C 1
ATOM 732 O O . GLN A 1 87 ? -9.700 5.851 -5.496 1.00 86.25 87 GLN A O 1
ATOM 737 N N . LEU A 1 88 ? -8.581 7.087 -4.003 1.00 83.69 88 LEU A N 1
ATOM 738 C CA . LEU A 1 88 ? -9.307 6.593 -2.841 1.00 83.69 88 LEU A CA 1
ATOM 739 C C . LEU A 1 88 ? -10.771 7.046 -2.918 1.00 83.69 88 LEU A C 1
ATOM 741 O O . LEU A 1 88 ? -11.135 8.139 -2.494 1.00 83.69 88 LEU A O 1
ATOM 745 N N . GLN A 1 89 ? -11.622 6.184 -3.466 1.00 72.00 89 GLN A N 1
ATOM 746 C CA . GLN A 1 89 ? -13.048 6.470 -3.618 1.00 72.00 89 GLN A CA 1
ATOM 747 C C . GLN A 1 89 ? -13.834 6.096 -2.361 1.00 72.00 89 GLN A C 1
ATOM 749 O O . GLN A 1 89 ? -14.795 6.773 -1.997 1.00 72.00 89 GLN A O 1
ATOM 754 N N . HIS A 1 90 ? -13.430 5.016 -1.687 1.00 77.31 90 HIS A N 1
ATOM 755 C CA . HIS A 1 90 ? -14.186 4.430 -0.588 1.00 77.31 90 HIS A CA 1
ATOM 756 C C . HIS A 1 90 ? -13.269 3.837 0.485 1.00 77.31 90 HIS A C 1
ATOM 758 O O . HIS A 1 90 ? -12.127 3.453 0.234 1.00 77.31 90 HIS A O 1
ATOM 764 N N . TYR A 1 91 ? -13.806 3.710 1.693 1.00 83.56 91 TYR A N 1
ATOM 765 C CA . TYR A 1 91 ? -13.232 2.899 2.757 1.00 83.56 91 TYR A CA 1
ATOM 766 C C . TYR A 1 91 ? -14.302 1.933 3.264 1.00 83.56 91 TYR A C 1
ATOM 768 O O . TYR A 1 91 ? -15.470 2.297 3.397 1.00 83.56 91 TYR A O 1
ATOM 776 N N . ASP A 1 92 ? -13.909 0.694 3.542 1.00 84.81 92 ASP A N 1
ATOM 777 C CA . ASP A 1 92 ? -14.782 -0.262 4.212 1.00 84.81 92 ASP A CA 1
ATOM 778 C C . ASP A 1 92 ? -14.625 -0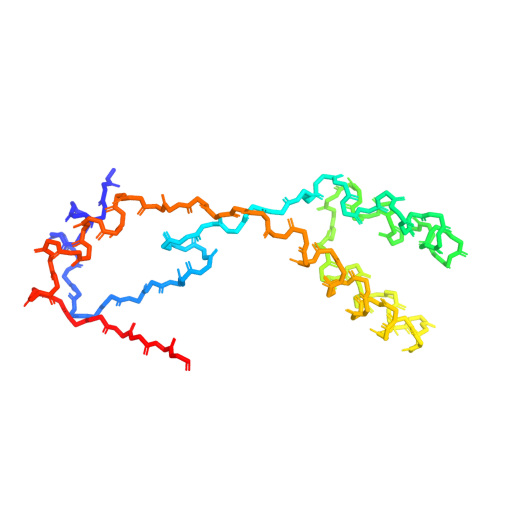.103 5.716 1.00 84.81 92 ASP A C 1
ATOM 780 O O . ASP A 1 92 ? -13.525 -0.218 6.251 1.00 84.81 92 ASP A O 1
ATOM 784 N N . VAL A 1 93 ? -15.725 0.132 6.418 1.00 86.50 93 VAL A N 1
ATOM 785 C CA . VAL A 1 93 ? -15.711 0.188 7.879 1.00 86.50 93 VAL A CA 1
ATOM 786 C C . VAL A 1 93 ? -15.831 -1.223 8.438 1.00 86.50 93 VAL A C 1
ATOM 788 O O . VAL A 1 93 ? -16.753 -1.963 8.091 1.00 86.50 93 VAL A O 1
ATOM 791 N N . ASN A 1 94 ? -14.955 -1.580 9.374 1.00 87.88 94 ASN A N 1
ATOM 792 C CA . ASN A 1 94 ? -15.134 -2.763 10.201 1.00 87.88 94 ASN A CA 1
ATOM 793 C C . ASN A 1 94 ? -16.198 -2.476 11.270 1.00 87.88 94 ASN A C 1
ATOM 795 O O . ASN A 1 94 ? -15.901 -2.074 12.399 1.00 87.88 94 ASN A O 1
ATOM 799 N N . THR A 1 95 ? -17.462 -2.673 10.898 1.00 88.88 95 THR A N 1
ATOM 800 C CA . THR A 1 95 ? -18.618 -2.385 11.759 1.00 88.88 95 THR A CA 1
ATOM 801 C C . THR A 1 95 ? -18.575 -3.158 13.072 1.00 88.88 95 THR A C 1
ATOM 803 O O . THR A 1 95 ? -18.979 -2.626 14.098 1.00 88.88 95 THR A O 1
ATOM 806 N N . THR A 1 96 ? -18.002 -4.365 13.082 1.00 88.19 96 THR A N 1
ATOM 807 C CA . THR A 1 96 ? -17.892 -5.192 14.293 1.00 88.19 96 THR A CA 1
ATOM 808 C C . THR A 1 96 ? -16.989 -4.537 15.339 1.00 88.19 96 THR A C 1
ATOM 810 O O . THR A 1 96 ? -17.367 -4.426 16.506 1.00 88.19 96 THR A O 1
ATOM 813 N N . ILE A 1 97 ? -15.810 -4.059 14.927 1.00 86.81 97 ILE A N 1
ATOM 814 C CA . ILE A 1 97 ? -14.886 -3.347 15.821 1.00 86.81 97 ILE A CA 1
ATOM 815 C C . ILE A 1 97 ? -15.463 -1.990 16.220 1.00 86.81 97 ILE A C 1
ATOM 817 O O . ILE A 1 97 ? -15.418 -1.624 17.395 1.00 86.81 97 ILE A O 1
ATOM 821 N N . LEU A 1 98 ? -16.064 -1.266 15.273 1.00 86.56 98 LEU A N 1
ATOM 822 C CA . LEU A 1 98 ? -16.672 0.030 15.556 1.00 86.56 98 LEU A CA 1
ATOM 823 C C . LEU A 1 98 ? -17.803 -0.084 16.591 1.00 86.56 98 LEU A C 1
ATOM 825 O O . LEU A 1 98 ? -17.874 0.712 17.530 1.00 86.56 98 LEU A O 1
ATOM 829 N N . ASP A 1 99 ? -18.664 -1.090 16.456 1.00 89.19 99 ASP A N 1
ATOM 830 C CA . ASP A 1 99 ? -19.762 -1.343 17.387 1.00 89.19 99 ASP A CA 1
ATOM 831 C C . ASP A 1 99 ? -19.252 -1.794 18.754 1.00 89.19 99 ASP A C 1
ATOM 833 O O . ASP A 1 99 ? -19.794 -1.368 19.778 1.00 89.19 99 ASP A O 1
ATOM 837 N N . PHE A 1 100 ? -18.190 -2.604 18.794 1.00 88.50 100 PHE A N 1
ATOM 838 C CA . PHE A 1 100 ? -17.522 -2.966 20.042 1.00 88.50 100 PHE A CA 1
ATOM 839 C C . PHE A 1 100 ? -17.006 -1.721 20.776 1.00 88.50 100 PHE A C 1
ATOM 841 O O . PHE A 1 100 ? -17.334 -1.528 21.950 1.00 88.50 100 PHE A O 1
ATOM 848 N N . ILE A 1 101 ? -16.271 -0.842 20.083 1.00 86.81 101 ILE A N 1
ATOM 849 C CA . ILE A 1 101 ? -15.755 0.412 20.652 1.00 86.81 101 ILE A CA 1
ATOM 850 C C . ILE A 1 101 ? -16.916 1.256 21.185 1.00 86.81 101 ILE A C 1
ATOM 852 O O . ILE A 1 101 ? -16.896 1.664 22.345 1.00 86.81 101 ILE A O 1
ATOM 856 N N . LYS A 1 102 ? -17.971 1.465 20.385 1.00 85.31 102 LYS A N 1
ATOM 857 C CA . LYS A 1 102 ? -19.145 2.257 20.792 1.00 85.31 102 LYS A CA 1
ATOM 858 C C . LYS A 1 102 ? -19.821 1.696 22.046 1.00 85.31 102 LYS A C 1
ATOM 860 O O . LYS A 1 102 ? -20.128 2.461 22.959 1.00 85.31 102 LYS A O 1
ATOM 865 N N . LYS A 1 103 ? -20.028 0.376 22.114 1.00 88.88 103 LYS A N 1
ATOM 866 C CA . LYS A 1 103 ? -20.696 -0.299 23.242 1.00 88.88 103 LYS A CA 1
ATOM 867 C C . LYS A 1 103 ? -19.836 -0.353 24.506 1.00 88.88 103 LYS A C 1
ATOM 869 O O . LYS A 1 103 ? -20.376 -0.317 25.609 1.00 88.88 103 LYS A O 1
ATOM 874 N N . ARG A 1 104 ? -18.511 -0.462 24.368 1.00 85.56 104 ARG A N 1
ATOM 875 C CA . ARG A 1 104 ? -17.579 -0.717 25.482 1.00 85.56 104 ARG A CA 1
ATOM 876 C C . ARG A 1 104 ? -16.643 0.456 25.792 1.00 85.56 104 ARG A C 1
ATOM 878 O O . ARG A 1 104 ? -15.745 0.292 26.614 1.00 85.56 104 ARG A O 1
ATOM 885 N N . ARG A 1 105 ? -16.885 1.649 25.227 1.00 79.56 105 ARG A N 1
ATOM 886 C CA . ARG A 1 105 ? -16.062 2.862 25.430 1.00 79.56 105 ARG A CA 1
ATOM 887 C C . ARG A 1 105 ? -15.793 3.227 26.895 1.00 79.56 105 ARG A C 1
ATOM 889 O O . ARG A 1 105 ? -14.752 3.781 27.199 1.00 79.56 105 ARG A O 1
ATOM 896 N N . ASN A 1 106 ? -16.732 2.918 27.793 1.00 82.25 106 ASN A N 1
ATOM 897 C CA . ASN A 1 106 ? -16.618 3.224 29.225 1.00 82.25 106 ASN A CA 1
ATOM 898 C C . ASN A 1 106 ? -15.949 2.093 30.027 1.00 82.25 106 ASN A C 1
ATOM 900 O O . ASN A 1 106 ? -15.632 2.273 31.197 1.00 82.25 106 ASN A O 1
ATOM 904 N N . SER A 1 107 ? -15.796 0.909 29.430 1.00 83.00 107 SER A N 1
ATOM 905 C CA . SER A 1 107 ? -15.224 -0.276 30.081 1.00 83.00 107 SER A CA 1
ATOM 906 C C . SER A 1 107 ? -13.714 -0.391 29.866 1.00 83.00 107 SER A C 1
ATOM 908 O O . SER A 1 107 ? -13.047 -1.090 30.624 1.00 83.00 107 SER A O 1
ATOM 910 N N . TYR A 1 108 ? -13.181 0.293 28.851 1.00 79.44 108 TYR A N 1
ATOM 911 C CA . TYR A 1 108 ? -11.773 0.261 28.466 1.00 79.44 108 TYR A CA 1
ATOM 912 C C . TYR A 1 108 ? -11.286 1.665 28.131 1.00 79.44 108 TYR A C 1
ATOM 914 O O . TYR A 1 108 ? -12.048 2.487 27.630 1.00 79.44 108 TYR A O 1
ATOM 922 N N . TYR A 1 109 ? -10.000 1.919 28.358 1.00 74.25 109 TYR A N 1
ATOM 923 C CA . TYR A 1 109 ? -9.357 3.111 27.819 1.00 74.25 109 TYR A CA 1
ATOM 924 C C . TYR A 1 109 ? -8.896 2.827 26.386 1.00 74.25 109 TYR A C 1
ATOM 926 O O . TYR A 1 109 ? -8.146 1.877 26.149 1.00 74.25 109 TYR A O 1
ATOM 934 N N . PHE A 1 110 ? -9.340 3.657 25.445 1.00 67.69 110 PHE A N 1
ATOM 935 C CA . PHE A 1 110 ? -8.910 3.620 24.048 1.00 67.69 110 PHE A CA 1
ATOM 936 C C . PHE A 1 110 ? -7.892 4.738 23.829 1.00 67.69 110 PHE A C 1
ATOM 938 O O . PHE A 1 110 ? -8.204 5.902 24.078 1.00 67.69 110 PHE A O 1
ATOM 945 N N . ALA A 1 111 ? -6.675 4.384 23.417 1.00 62.12 111 ALA A N 1
ATOM 946 C CA . ALA A 1 111 ? -5.695 5.369 22.976 1.00 62.12 111 ALA A CA 1
ATOM 947 C C . ALA A 1 111 ? -6.048 5.786 21.543 1.00 62.12 111 ALA A C 1
ATOM 949 O O . ALA A 1 111 ? -6.280 4.925 20.695 1.00 62.12 111 ALA A O 1
ATOM 950 N N . VAL A 1 112 ? -6.131 7.092 21.300 1.00 52.97 112 VAL A N 1
ATOM 951 C CA . VAL A 1 112 ? -6.237 7.652 19.951 1.00 52.97 112 VAL A CA 1
ATOM 952 C C . VAL A 1 112 ? -4.923 8.374 19.714 1.00 52.97 112 VAL A C 1
ATOM 954 O O . VAL A 1 112 ? -4.736 9.476 20.224 1.00 52.97 112 VAL A O 1
ATOM 957 N N . ASP A 1 113 ? -4.003 7.722 19.014 1.00 47.41 113 ASP A N 1
ATOM 958 C CA . ASP A 1 113 ? -2.827 8.406 18.487 1.00 47.41 113 ASP A CA 1
ATOM 959 C C . ASP A 1 113 ? -3.289 9.132 17.212 1.00 47.41 113 ASP A C 1
ATOM 961 O O . ASP A 1 113 ? -3.775 8.489 16.278 1.00 47.41 113 ASP A O 1
ATOM 965 N N . ILE A 1 114 ? -3.263 10.471 17.243 1.00 38.59 114 ILE A N 1
ATOM 966 C CA . ILE A 1 114 ? -3.591 11.365 16.115 1.00 38.59 114 ILE A CA 1
ATOM 967 C C . ILE A 1 114 ? -2.292 11.769 15.428 1.00 38.59 114 ILE A C 1
ATOM 969 O O . ILE A 1 114 ? -1.372 12.198 16.162 1.00 38.59 114 ILE A O 1
#

Foldseek 3Di:
DDPVVVCVVVPDQEDEADCCPGFKPFDFPVVCLCVVCVVVLCVQPVVLVVCVVVVVDDPVVSQVVSCVSPVVSVVVVVVSVVVRSVRRPDMGGPVVVVVVCVVCVVVHPYDDDD

Nearest PDB structures (foldseek):
  6o35-assembly1_B-2  TM=3.598E-01  e=5.118E+00  synthetic construct
  6o35-assembly1_C-2  TM=3.641E-01  e=5.118E+00  synthetic construct
  6o35-assembly1_A  TM=3.627E-01  e=6.660E+00  synthetic construct

Mean predicted aligned error: 7.65 Å